Protein 7VTY (pdb70)

Solvent-accessible surface area: 5064 Å² total; per-residue (Å²): 93,96,5,73,44,40,0,86,122,30,63,85,81,0,2,102,130,2,111,2,65,78,0,0,64,32,1,48,151,121,57,46,10,69,133,147,56,41,156,139,0,49,84,60,114,49,69,85,88,59,0,48,41,0,0,64,20,0,35,151,87,83,39,48,0,3,113,3,0,28,34,0,0,110,62,93,65,26,71,102,12,0,60,50,1,57,105,14,105,96

Nearest PDB structures (foldseek):
  7vty-assembly1_A  TM=1.011E+00  e=3.621E-12  synthetic construct
  5wve-assembly1_X  TM=9.734E-01  e=6.674E-06  Homo sapiens
  5wvc-assembly1_C  TM=9.709E-01  e=1.087E-05  Homo sapiens
  5wve-assembly1_W  TM=9.661E-01  e=1.148E-05  Homo sapiens
  5juy-assembly1_G  TM=9.661E-01  e=1.590E-05  Homo sapiens

Secondary structure (DSSP, 8-state):
--HHHHHHHTHHHHHTT--HHHHHHHHHHTTSS-HHHHHHHHTSSSHHHHHHHHHHHHHHS-HHHHHHHHHHHHHTT-HHHHHTT-SS--

Foldseek 3Di:
DQLLVLCVVCVVVQLVDDPPVLLQVQCVVVVQHDPVLVVVLVPDDDSSSSSVSQVVSLSVDDLSNVVSSLVSCVVVPVVVVSVSSPPDRD

Radius of gyration: 11.62 Å; Cα contacts (8 Å, |Δi|>4): 99; chains: 1; bounding box: 31×25×24 Å

B-factor: mean 70.91, std 13.73, range [44.01, 120.75]

Sequence (90 aa):
AKARDKLEENRDLIVERLKVDEIADFMIEKGELTEEEKKKVDAEDSERKRAEKLVEIVMKMDDAAVKAFYDALKAKGYSDLASLLESGLC

Structure (mmCIF, N/CA/C/O backbone):
data_7VTY
#
_entry.id   7VTY
#
_cell.length_a   56.035
_cell.length_b   56.035
_cell.length_c   95.075
_cell.angle_alpha   90.000
_cell.angle_beta   90.000
_cell.angle_gamma   90.000
#
_symmetry.space_group_name_H-M   'I 41'
#
loop_
_atom_site.group_PDB
_atom_site.id
_atom_site.type_symbol
_atom_site.label_atom_id
_atom_site.label_alt_id
_atom_site.label_comp_id
_atom_site.label_asym_id
_atom_site.label_entity_id
_atom_site.label_seq_id
_atom_site.pdbx_PDB_ins_code
_atom_site.Cartn_x
_atom_site.Cartn_y
_atom_site.Cartn_z
_atom_site.occupancy
_atom_site.B_iso_or_equiv
_atom_site.auth_seq_id
_atom_site.auth_comp_id
_atom_site.auth_asym_id
_atom_site.auth_atom_id
_atom_site.pdbx_PDB_model_num
A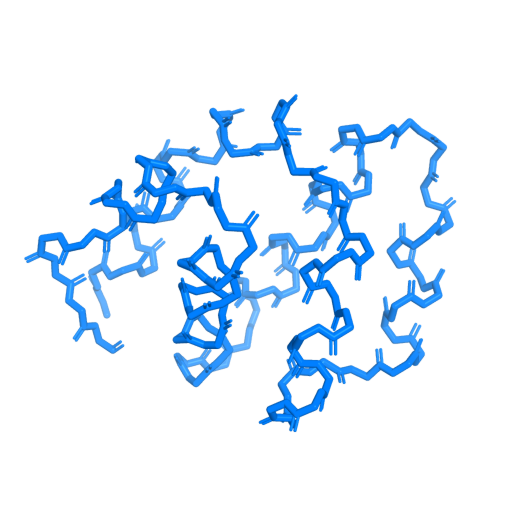TOM 1 N N . ALA A 1 1 ? 6.249 4.394 -11.994 1.00 104.99 3 ALA A N 1
ATOM 2 C CA . ALA A 1 1 ? 5.347 5.486 -12.351 1.00 100.26 3 ALA A CA 1
ATOM 3 C C . ALA A 1 1 ? 4.368 5.807 -11.219 1.00 98.90 3 ALA A C 1
ATOM 4 O O . ALA A 1 1 ? 3.389 6.518 -11.435 1.00 111.98 3 ALA A O 1
ATOM 6 N N . LYS A 1 2 ? 4.616 5.283 -10.015 1.00 85.20 4 LYS A N 1
ATOM 7 C CA . LYS A 1 2 ? 3.745 5.616 -8.892 1.00 80.30 4 LYS A CA 1
ATOM 8 C C . LYS A 1 2 ? 4.516 5.961 -7.624 1.00 73.05 4 LYS A C 1
ATOM 9 O O . LYS A 1 2 ? 4.173 6.935 -6.944 1.00 65.59 4 LYS A O 1
ATOM 15 N N . ALA A 1 3 ? 5.539 5.169 -7.276 1.00 67.19 5 ALA A N 1
ATOM 16 C CA . ALA A 1 3 ? 6.348 5.533 -6.117 1.00 64.63 5 ALA A CA 1
ATOM 17 C C . ALA A 1 3 ? 7.160 6.796 -6.380 1.00 69.90 5 ALA A C 1
ATOM 18 O O . ALA A 1 3 ? 7.383 7.585 -5.454 1.00 75.12 5 ALA A O 1
ATOM 20 N N . ARG A 1 4 ? 7.602 7.010 -7.623 1.00 69.55 6 ARG A N 1
ATOM 21 C CA . ARG A 1 4 ? 8.183 8.294 -8.012 1.00 60.39 6 ARG A CA 1
ATOM 22 C C . ARG A 1 4 ? 7.284 9.450 -7.613 1.00 73.77 6 ARG A C 1
ATOM 23 O O . ARG A 1 4 ? 7.704 10.376 -6.902 1.00 72.26 6 ARG A O 1
ATOM 31 N N . ASP A 1 5 ? 6.035 9.409 -8.084 1.00 70.43 7 ASP A N 1
ATOM 32 C CA . ASP A 1 5 ? 5.096 10.500 -7.846 1.00 74.55 7 ASP A CA 1
ATOM 33 C C . ASP A 1 5 ? 4.692 10.600 -6.385 1.00 75.33 7 ASP A C 1
ATOM 34 O O . ASP A 1 5 ? 4.444 11.708 -5.889 1.00 74.52 7 ASP A O 1
ATOM 39 N N . LYS A 1 6 ? 4.582 9.461 -5.692 1.00 73.59 8 LYS A N 1
ATOM 40 C CA . LYS A 1 6 ? 4.315 9.508 -4.259 1.00 73.00 8 LYS A CA 1
ATOM 41 C C . LYS A 1 6 ? 5.433 10.241 -3.541 1.00 72.57 8 LYS A C 1
ATOM 42 O O . LYS A 1 6 ? 5.176 11.035 -2.623 1.00 70.00 8 LYS A O 1
ATOM 48 N N . LEU A 1 7 ? 6.682 10.035 -3.998 1.00 68.48 9 LEU A N 1
ATOM 49 C CA . LEU A 1 7 ? 7.844 10.637 -3.351 1.00 63.87 9 LEU A CA 1
ATOM 50 C C . LEU A 1 7 ? 7.926 12.141 -3.606 1.00 72.43 9 LEU A C 1
ATOM 51 O O . LEU A 1 7 ? 8.272 12.901 -2.694 1.00 68.97 9 LEU A O 1
ATOM 56 N N . GLU A 1 8 ? 7.623 12.603 -4.829 1.00 62.52 10 GLU A N 1
ATOM 57 C CA . GLU A 1 8 ? 7.654 14.048 -5.054 1.00 69.09 10 GLU A CA 1
ATOM 58 C C . GLU A 1 8 ? 6.509 14.731 -4.319 1.00 76.77 10 GLU A C 1
ATOM 59 O O . GLU A 1 8 ? 6.691 15.825 -3.772 1.00 63.51 10 GLU A O 1
ATOM 65 N N . GLU A 1 9 ? 5.336 14.086 -4.265 1.00 69.32 11 GLU A N 1
ATOM 66 C CA . GLU A 1 9 ? 4.216 14.642 -3.510 1.00 65.61 11 GLU A CA 1
ATOM 67 C C . GLU A 1 9 ? 4.604 14.882 -2.064 1.00 65.53 11 GLU A C 1
ATOM 68 O O . GLU A 1 9 ? 4.452 15.991 -1.546 1.00 83.50 11 GLU A O 1
ATOM 74 N N . ASN A 1 10 ? 5.139 13.869 -1.397 1.00 68.56 12 ASN A N 1
ATOM 75 C CA . ASN A 1 10 ? 5.424 14.004 0.023 1.00 65.96 12 ASN A CA 1
ATOM 76 C C . ASN A 1 10 ? 6.832 14.532 0.296 1.00 69.84 12 ASN A C 1
ATOM 77 O O . ASN A 1 10 ? 7.314 14.445 1.437 1.00 66.13 12 ASN A O 1
ATOM 82 N N . ARG A 1 11 ? 7.468 15.126 -0.716 1.00 63.45 13 ARG A N 1
ATOM 83 C CA . ARG A 1 11 ? 8.847 15.584 -0.593 1.00 54.79 13 ARG A CA 1
ATOM 84 C C . ARG A 1 11 ? 9.066 16.450 0.647 1.00 62.72 13 ARG A C 1
ATOM 85 O O . ARG A 1 11 ? 10.059 16.279 1.366 1.00 77.69 13 ARG A O 1
ATOM 93 N N . ASP A 1 12 ? 8.147 17.375 0.928 1.00 71.57 14 ASP A N 1
ATOM 94 C CA . ASP A 1 12 ? 8.361 18.291 2.047 1.00 67.52 14 ASP A CA 1
ATOM 95 C C . ASP A 1 12 ? 8.390 17.568 3.390 1.00 77.45 14 ASP A C 1
ATOM 96 O O . ASP A 1 12 ? 9.239 17.875 4.238 1.00 72.83 14 ASP A O 1
ATOM 101 N N . LEU A 1 13 ? 7.471 16.611 3.609 1.00 69.22 15 LEU A N 1
ATOM 102 C CA . LEU A 1 13 ? 7.450 15.893 4.881 1.00 75.91 15 LEU A CA 1
ATOM 103 C C . LEU A 1 13 ? 8.710 15.075 5.069 1.00 77.33 15 LEU A C 1
ATOM 104 O O . LEU A 1 13 ? 9.155 14.869 6.208 1.00 69.81 15 LEU A O 1
ATOM 109 N N . ILE A 1 14 ? 9.289 14.602 3.960 1.00 68.35 16 ILE A N 1
ATOM 110 C CA . ILE A 1 14 ? 10.435 13.703 4.019 1.00 60.84 16 ILE A CA 1
ATOM 111 C C . ILE A 1 14 ? 11.698 14.474 4.362 1.00 58.16 16 ILE A C 1
ATOM 112 O O . ILE A 1 14 ? 12.502 14.030 5.191 1.00 69.67 16 ILE A O 1
ATOM 117 N N . VAL A 1 15 ? 11.884 15.650 3.759 1.00 66.78 17 VAL A N 1
ATOM 118 C CA . VAL A 1 15 ? 13.134 16.381 3.947 1.00 66.32 17 VAL A CA 1
ATOM 119 C C . VAL A 1 15 ? 13.225 17.068 5.309 1.00 73.01 17 VAL A C 1
ATOM 120 O O . VAL A 1 15 ? 14.336 17.371 5.759 1.00 66.93 17 VAL A O 1
ATOM 124 N N . GLU A 1 16 ? 12.096 17.327 5.984 1.00 80.63 18 GLU A N 1
ATOM 125 C CA . GLU A 1 16 ? 12.134 17.855 7.351 1.00 79.43 18 GLU A CA 1
ATOM 126 C C . GLU A 1 16 ? 12.706 16.861 8.353 1.00 72.63 18 GLU A C 1
ATOM 127 O O . GLU A 1 16 ? 13.078 17.276 9.452 1.00 60.95 18 GLU A O 1
ATOM 133 N N . ARG A 1 17 ? 12.755 15.567 8.005 1.00 69.75 19 ARG A N 1
ATOM 134 C CA . ARG A 1 17 ? 12.908 14.479 8.969 1.00 69.42 19 ARG A CA 1
ATOM 135 C C . ARG A 1 17 ? 14.065 13.541 8.691 1.00 72.65 19 ARG A C 1
ATOM 136 O O . ARG A 1 17 ? 14.468 12.802 9.602 1.00 68.83 19 ARG A O 1
ATOM 144 N N . LEU A 1 18 ? 14.601 13.540 7.478 1.00 71.45 20 LEU A N 1
ATOM 145 C CA . LEU A 1 18 ? 15.627 12.595 7.060 1.00 62.30 20 LEU A CA 1
ATOM 146 C C . LEU A 1 18 ? 16.961 12.924 7.711 1.00 61.50 20 LEU A C 1
ATOM 147 O O . LEU A 1 18 ? 17.524 14.000 7.484 1.00 77.17 20 LEU A O 1
ATOM 152 N N . LYS A 1 19 ? 17.459 12.007 8.532 1.00 75.41 21 LYS A N 1
ATOM 153 C CA . LYS A 1 19 ? 18.871 11.997 8.905 1.00 67.35 21 LYS A CA 1
ATOM 154 C C . LYS A 1 19 ? 19.614 11.302 7.770 1.00 65.87 21 LYS A C 1
ATOM 155 O O . LYS A 1 19 ? 19.639 10.070 7.678 1.00 73.36 21 LYS A O 1
ATOM 161 N N . VAL A 1 20 ? 20.252 1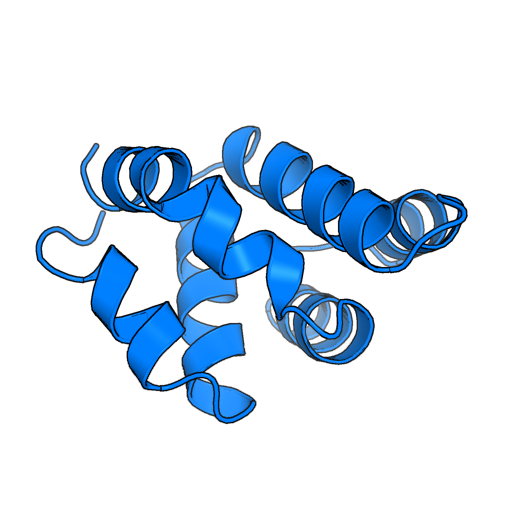2.108 6.921 1.00 68.57 22 VAL A N 1
ATOM 162 C CA . VAL A 1 20 ? 20.589 11.703 5.557 1.00 62.33 22 VAL A CA 1
ATOM 163 C C . VAL A 1 20 ? 21.589 10.560 5.522 1.00 65.84 22 VAL A C 1
ATOM 164 O O . VAL A 1 20 ? 21.503 9.687 4.643 1.00 69.08 22 VAL A O 1
ATOM 168 N N . ASP A 1 21 ? 22.541 10.523 6.468 1.00 70.37 23 ASP A N 1
ATOM 169 C CA . ASP A 1 21 ? 23.668 9.593 6.353 1.00 65.02 23 ASP A CA 1
ATOM 170 C C . ASP A 1 21 ? 23.237 8.155 6.621 1.00 66.80 23 ASP A C 1
ATOM 171 O O . ASP A 1 21 ? 23.724 7.224 5.967 1.00 74.10 23 ASP A O 1
ATOM 176 N N . GLU A 1 22 ? 22.373 7.959 7.620 1.00 63.23 24 GLU A N 1
ATOM 177 C CA . GLU A 1 22 ? 21.650 6.706 7.830 1.00 65.66 24 GLU A CA 1
ATOM 178 C C . GLU A 1 22 ? 21.125 6.139 6.520 1.00 68.73 24 GLU A C 1
ATOM 179 O O . GLU A 1 22 ? 21.345 4.967 6.190 1.00 74.53 24 GLU A O 1
ATOM 185 N N . ILE A 1 23 ? 20.396 6.969 5.774 1.00 64.98 25 ILE A N 1
ATOM 186 C CA . ILE A 1 23 ? 19.812 6.528 4.517 1.00 54.01 25 ILE A CA 1
ATOM 187 C C . ILE A 1 23 ? 20.909 6.330 3.478 1.00 59.67 25 ILE A C 1
ATOM 188 O O . ILE A 1 23 ? 20.988 5.288 2.821 1.00 60.46 25 ILE A O 1
ATOM 193 N N . ALA A 1 24 ? 21.802 7.311 3.347 1.00 50.12 26 ALA A N 1
ATOM 194 C CA . ALA A 1 24 ? 22.827 7.214 2.321 1.00 55.50 26 ALA A CA 1
ATOM 195 C C . ALA A 1 24 ? 23.621 5.920 2.465 1.00 68.62 26 ALA A C 1
ATOM 196 O O . ALA A 1 24 ? 23.794 5.177 1.484 1.00 61.04 26 ALA A O 1
ATOM 198 N N . ASP A 1 25 ? 24.059 5.612 3.693 1.00 62.46 27 ASP A N 1
ATOM 199 C CA . ASP A 1 25 ? 24.855 4.413 3.944 1.00 64.43 27 ASP A CA 1
ATOM 200 C C . ASP A 1 25 ? 24.091 3.155 3.579 1.00 62.76 27 ASP A C 1
ATOM 201 O O . ASP A 1 25 ? 24.662 2.222 3.011 1.00 71.51 27 ASP A O 1
ATOM 206 N N . PHE A 1 26 ? 22.790 3.123 3.875 1.00 62.32 28 PHE A N 1
ATOM 207 C CA . PHE A 1 26 ? 21.975 1.995 3.449 1.00 56.46 28 PHE A CA 1
ATOM 208 C C . PHE A 1 26 ? 21.922 1.898 1.923 1.00 67.35 28 PHE A C 1
ATOM 209 O O . PHE A 1 2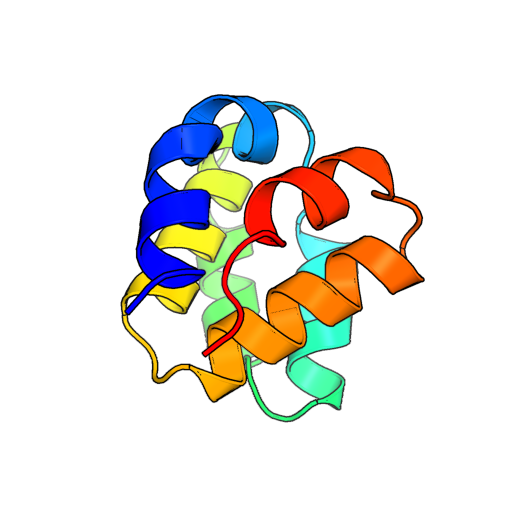6 ? 22.030 0.799 1.361 1.00 70.62 28 PHE A O 1
ATOM 217 N N . MET A 1 27 ? 21.740 3.029 1.231 1.00 61.73 29 MET A N 1
ATOM 218 C CA . MET A 1 27 ? 21.580 2.950 -0.217 1.00 63.09 29 MET A CA 1
ATOM 219 C C . MET A 1 27 ? 22.874 2.505 -0.886 1.00 58.27 29 MET A C 1
ATOM 220 O O . MET A 1 27 ? 22.841 1.907 -1.967 1.00 70.42 29 MET A O 1
ATOM 225 N N . ILE A 1 28 ? 24.014 2.774 -0.252 1.00 59.95 30 ILE A N 1
ATOM 226 C CA . ILE A 1 28 ? 25.299 2.387 -0.818 1.00 56.08 30 ILE A CA 1
ATOM 227 C C . ILE A 1 28 ? 25.469 0.879 -0.739 1.00 55.55 30 ILE A C 1
ATOM 228 O O . ILE A 1 28 ? 25.804 0.224 -1.734 1.00 59.39 30 ILE A O 1
ATOM 233 N N . GLU A 1 29 ? 25.186 0.301 0.435 1.00 51.35 31 GLU A N 1
ATOM 234 C CA . GLU A 1 29 ? 25.211 -1.153 0.586 1.00 60.64 31 GLU A CA 1
ATOM 235 C C . GLU A 1 29 ? 24.312 -1.836 -0.437 1.00 60.85 31 GLU A C 1
ATOM 236 O O . GLU A 1 29 ? 24.599 -2.962 -0.863 1.00 58.58 31 GLU A O 1
ATOM 242 N N . LYS A 1 30 ? 23.225 -1.183 -0.852 1.00 59.75 32 LYS A N 1
ATOM 243 C CA . LYS A 1 30 ? 22.381 -1.781 -1.875 1.00 62.37 32 LYS A CA 1
ATOM 244 C C . LYS A 1 30 ? 22.889 -1.481 -3.275 1.00 59.87 32 LYS A C 1
ATOM 245 O O . LYS A 1 30 ? 22.247 -1.880 -4.245 1.00 66.11 32 LYS A O 1
ATOM 251 N N . GLY A 1 31 ? 24.019 -0.793 -3.408 1.00 54.79 33 GLY A N 1
ATOM 252 C CA . GLY A 1 31 ? 24.499 -0.454 -4.732 1.00 55.65 33 GLY A CA 1
ATOM 253 C C . GLY A 1 31 ? 23.651 0.576 -5.441 1.00 69.23 33 GLY A C 1
ATOM 254 O O . GLY A 1 31 ? 23.523 0.531 -6.668 1.00 61.84 33 GLY A O 1
ATOM 255 N N . GLU A 1 32 ? 23.051 1.504 -4.697 1.00 67.81 34 GLU A N 1
ATO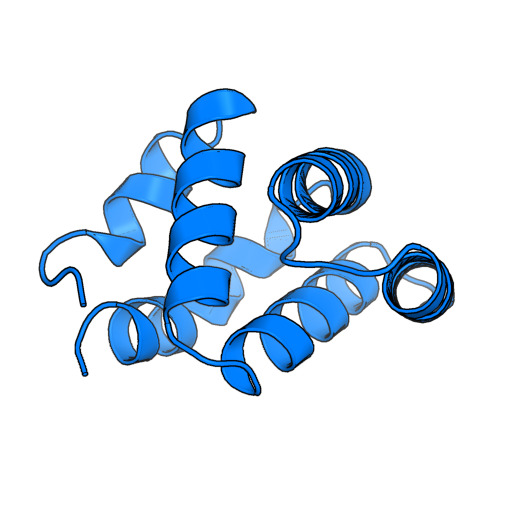M 256 C CA . GLU A 1 32 ? 22.189 2.511 -5.291 1.00 61.23 34 GLU A CA 1
ATOM 257 C C . GLU A 1 32 ? 22.590 3.920 -4.890 1.00 60.44 34 GLU A C 1
ATOM 258 O O . GLU A 1 32 ? 21.861 4.865 -5.198 1.00 65.64 34 GLU A O 1
ATOM 264 N N . LEU A 1 33 ? 23.730 4.084 -4.222 1.00 49.56 35 LEU A N 1
ATOM 265 C CA . LEU A 1 33 ? 24.322 5.391 -3.977 1.00 61.24 35 LEU A CA 1
ATOM 266 C C . LEU A 1 33 ? 25.836 5.234 -3.932 1.00 59.32 35 LEU A C 1
ATOM 267 O O . LEU A 1 33 ? 26.343 4.217 -3.456 1.00 68.43 35 LEU A O 1
ATOM 272 N N . THR A 1 34 ? 26.551 6.235 -4.432 1.00 53.92 36 THR A N 1
ATOM 273 C CA . THR A 1 34 ? 28.001 6.244 -4.350 1.00 53.90 36 THR A CA 1
ATOM 274 C C . THR A 1 34 ? 28.452 7.020 -3.128 1.00 67.07 36 THR A C 1
ATOM 275 O O . THR A 1 34 ? 27.795 7.967 -2.681 1.00 67.23 36 THR A O 1
ATOM 279 N N . GLU A 1 35 ? 29.593 6.594 -2.589 1.00 81.69 37 GLU A N 1
ATOM 280 C CA . GLU A 1 35 ? 30.305 7.392 -1.604 1.00 67.79 37 GLU A CA 1
ATOM 281 C C . GLU A 1 35 ? 30.526 8.814 -2.105 1.00 64.93 37 GLU A C 1
ATOM 282 O O . GLU A 1 35 ? 30.403 9.780 -1.338 1.00 75.98 37 GLU A O 1
ATOM 288 N N . GLU A 1 36 ? 30.874 8.960 -3.387 1.00 69.61 38 GLU A N 1
ATOM 289 C CA . GLU A 1 36 ? 31.078 10.290 -3.962 1.00 75.04 38 GLU A CA 1
ATOM 290 C C . GLU A 1 36 ? 29.796 11.120 -3.890 1.00 74.71 38 GLU A C 1
ATOM 291 O O . GLU A 1 36 ? 29.795 12.240 -3.362 1.00 70.51 38 GLU A O 1
ATOM 297 N N . GLU A 1 37 ? 28.680 10.571 -4.386 1.00 55.01 39 GLU A N 1
ATOM 298 C CA . GLU A 1 37 ? 27.402 11.255 -4.220 1.00 60.33 39 GLU A CA 1
ATOM 299 C C . GLU A 1 37 ? 27.083 11.510 -2.752 1.00 63.07 39 GLU A C 1
ATOM 300 O O . GLU A 1 37 ? 26.393 12.485 -2.426 1.00 64.06 39 GLU A O 1
ATOM 306 N N . LYS A 1 38 ? 27.560 10.644 -1.853 1.00 63.00 40 LYS A N 1
ATOM 307 C CA . LYS A 1 38 ? 27.320 10.875 -0.432 1.00 68.75 40 LYS A CA 1
ATOM 308 C C . LYS A 1 38 ? 28.108 12.080 0.083 1.00 72.19 40 LYS A C 1
ATOM 309 O O . LYS A 1 38 ? 27.620 12.815 0.954 1.00 71.68 40 LYS A O 1
ATOM 315 N N . LYS A 1 39 ? 29.326 12.305 -0.433 1.00 72.36 41 LYS A N 1
ATOM 316 C CA . LYS A 1 39 ? 30.075 13.487 -0.009 1.00 77.98 41 LYS A CA 1
ATOM 317 C C . LYS A 1 39 ? 29.465 14.756 -0.579 1.00 82.66 41 LYS A C 1
ATOM 318 O O . LYS A 1 39 ? 29.491 15.805 0.081 1.00 82.87 41 LYS A O 1
ATOM 324 N N . LYS A 1 40 ? 28.886 14.681 -1.782 1.00 72.64 42 LYS A N 1
ATOM 325 C CA . LYS A 1 40 ? 28.236 15.869 -2.327 1.00 76.22 42 LYS A CA 1
ATOM 326 C C . LYS A 1 40 ? 26.950 16.195 -1.563 1.00 71.13 42 LYS A C 1
ATOM 327 O O . LYS A 1 40 ? 26.649 17.368 -1.319 1.00 76.10 42 LYS A O 1
ATOM 333 N N . VAL A 1 41 ? 26.189 15.175 -1.158 1.00 75.88 43 VAL A N 1
ATOM 334 C CA . VAL A 1 41 ? 25.025 15.408 -0.302 1.00 63.50 43 VAL A CA 1
ATOM 335 C C . VAL A 1 41 ? 25.455 16.067 1.003 1.00 79.15 43 VAL A C 1
ATOM 336 O O . VAL A 1 41 ? 24.886 17.082 1.427 1.00 74.63 43 VAL A O 1
ATOM 340 N N . ASP A 1 42 ? 26.474 15.488 1.654 1.00 72.91 44 ASP A N 1
ATOM 341 C CA . ASP A 1 42 ? 27.045 16.050 2.878 1.00 78.31 44 ASP A CA 1
ATOM 342 C C . ASP A 1 42 ? 27.407 17.527 2.749 1.00 78.32 44 ASP A C 1
ATOM 343 O O . ASP A 1 42 ? 27.344 18.261 3.740 1.00 77.83 44 ASP A O 1
ATOM 348 N N . ALA A 1 43 ? 27.790 17.984 1.549 1.00 78.35 45 ALA A N 1
ATOM 349 C CA . ALA A 1 43 ? 28.352 19.323 1.389 1.00 67.33 45 ALA A CA 1
ATOM 350 C C . ALA A 1 43 ? 27.317 20.442 1.482 1.00 79.18 45 ALA A C 1
ATOM 351 O O . ALA A 1 43 ? 27.704 21.614 1.551 1.00 81.63 45 ALA A O 1
ATOM 353 N N . GLU A 1 44 ? 26.025 20.137 1.482 1.00 72.88 46 GLU A N 1
ATOM 354 C CA . GLU A 1 44 ? 25.072 21.190 1.788 1.00 83.48 46 GLU A CA 1
ATOM 355 C C . GLU A 1 44 ? 25.186 21.556 3.265 1.00 81.19 46 GLU A C 1
ATOM 356 O O . GLU A 1 44 ? 25.664 20.770 4.087 1.00 88.96 46 GLU A O 1
ATOM 362 N N . ASP A 1 45 ? 24.757 22.773 3.604 1.00 92.21 47 ASP A N 1
ATOM 363 C CA . ASP A 1 45 ? 24.981 23.260 4.965 1.00 92.25 47 ASP A CA 1
ATOM 364 C C . ASP A 1 45 ? 23.936 22.719 5.940 1.00 95.49 47 ASP A C 1
ATOM 365 O O . ASP A 1 45 ? 24.271 22.001 6.888 1.00 106.80 47 ASP A O 1
ATOM 370 N N . SER A 1 46 ? 22.664 23.038 5.722 1.00 91.79 48 SER A N 1
ATOM 371 C CA . SER A 1 46 ? 21.641 22.610 6.664 1.00 86.47 48 SER A CA 1
ATOM 372 C C . SER A 1 46 ? 21.239 21.152 6.433 1.00 88.15 48 SER A C 1
ATOM 373 O O . SER A 1 46 ? 21.401 20.593 5.345 1.00 87.42 48 SER A O 1
ATOM 376 N N . GLU A 1 47 ? 20.681 20.551 7.487 1.00 83.07 49 GLU A N 1
ATOM 377 C CA . GLU A 1 47 ? 20.213 19.169 7.429 1.00 83.13 49 GLU A CA 1
ATOM 378 C C . GLU A 1 47 ? 19.125 18.987 6.373 1.00 77.85 49 GLU A C 1
ATOM 379 O O . GLU A 1 47 ? 19.145 18.010 5.608 1.00 78.62 49 GLU A O 1
ATOM 385 N N . ARG A 1 48 ? 18.166 19.917 6.319 1.00 74.16 50 ARG A N 1
ATOM 386 C CA . ARG A 1 48 ? 17.106 19.842 5.317 1.00 77.14 50 ARG A CA 1
ATOM 387 C C . ARG A 1 48 ? 17.649 19.987 3.894 1.00 75.64 50 ARG A C 1
ATOM 388 O O . ARG A 1 48 ? 17.118 19.364 2.970 1.00 74.55 50 ARG A O 1
ATOM 396 N N . LYS A 1 49 ? 18.705 20.782 3.684 1.00 83.80 51 LYS A N 1
ATOM 397 C CA . LYS A 1 49 ? 19.237 20.893 2.327 1.00 77.79 51 LYS A CA 1
ATOM 398 C C . LYS A 1 49 ? 19.931 19.611 1.898 1.00 69.11 51 LYS A C 1
ATOM 399 O O . LYS A 1 49 ? 19.841 19.232 0.727 1.00 66.62 51 LYS A O 1
ATOM 405 N N . ARG A 1 50 ? 20.621 18.935 2.824 1.00 67.86 52 ARG A N 1
ATOM 406 C CA . ARG A 1 50 ? 21.213 17.639 2.507 1.00 74.89 52 ARG A CA 1
ATOM 407 C C . ARG A 1 50 ? 20.132 16.620 2.186 1.00 73.61 52 ARG A C 1
ATOM 408 O O . ARG A 1 50 ? 20.292 15.803 1.271 1.00 67.29 52 ARG A O 1
ATOM 416 N N . ALA A 1 51 ? 19.024 16.647 2.930 1.00 72.77 53 ALA A N 1
ATOM 417 C CA . ALA A 1 51 ? 17.922 15.759 2.589 1.00 67.11 53 ALA A CA 1
ATOM 418 C C . ALA A 1 51 ? 17.411 16.080 1.193 1.00 69.15 53 ALA A C 1
ATOM 419 O O . ALA A 1 51 ? 17.192 15.171 0.379 1.00 56.98 53 ALA A O 1
ATOM 421 N N . GLU A 1 52 ? 17.286 17.380 0.881 1.00 69.69 54 GLU A N 1
ATOM 422 C CA . GLU A 1 52 ? 16.819 17.813 -0.438 1.00 65.77 54 GLU A CA 1
ATOM 423 C C . GLU A 1 52 ? 17.701 17.258 -1.540 1.00 65.27 54 GLU A C 1
ATOM 424 O O . GLU A 1 52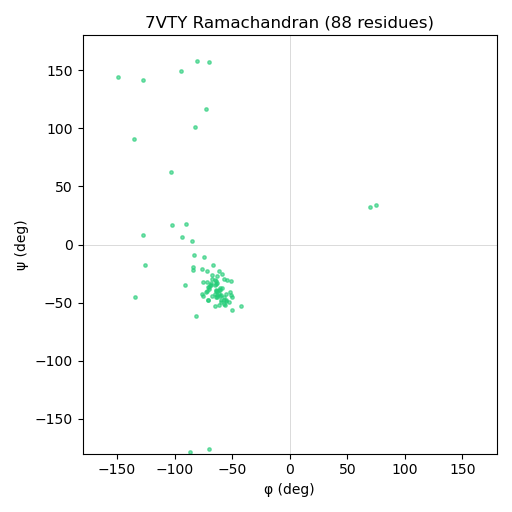 ? 17.209 16.694 -2.526 1.00 57.65 54 GLU A O 1
ATOM 430 N N . LYS A 1 53 ? 19.015 17.392 -1.379 1.00 58.91 55 LYS A N 1
ATOM 431 C CA . LYS A 1 53 ? 19.931 16.924 -2.401 1.00 53.39 55 LYS A CA 1
ATOM 432 C C . LYS A 1 53 ? 19.849 15.408 -2.588 1.00 65.69 55 LYS A C 1
ATOM 433 O O . LYS A 1 53 ? 20.007 14.923 -3.717 1.00 56.75 55 LYS A O 1
ATOM 439 N N . LEU A 1 54 ? 19.583 14.650 -1.507 1.00 58.72 56 LEU A N 1
ATOM 440 C CA . LEU A 1 54 ? 19.474 13.193 -1.612 1.00 53.22 56 LEU A CA 1
ATOM 441 C C . LEU A 1 54 ? 18.245 12.770 -2.429 1.00 55.68 56 LEU A C 1
ATOM 442 O O . LEU A 1 54 ? 18.325 11.876 -3.287 1.00 60.12 56 LEU A O 1
ATOM 447 N N . VAL A 1 55 ? 17.098 13.397 -2.178 1.00 48.33 57 VAL A N 1
ATOM 448 C CA . VAL A 1 55 ? 15.898 13.066 -2.943 1.00 54.58 57 VAL A CA 1
ATOM 449 C C . VAL A 1 55 ? 16.105 13.396 -4.414 1.00 61.69 57 VAL A C 1
ATOM 450 O O . VAL A 1 55 ? 15.688 12.639 -5.300 1.00 56.12 57 VAL A O 1
ATOM 454 N N . GLU A 1 56 ? 16.755 14.530 -4.700 1.00 53.94 58 GLU A N 1
ATOM 455 C CA . GLU A 1 56 ? 17.000 14.915 -6.086 1.00 59.06 58 GLU A CA 1
ATOM 456 C C . GLU A 1 56 ? 17.729 13.805 -6.817 1.00 56.77 58 GLU A C 1
ATOM 457 O O . GLU A 1 56 ? 17.303 13.365 -7.891 1.00 71.66 58 GLU A O 1
ATOM 463 N N . ILE A 1 57 ? 18.796 13.293 -6.215 1.00 52.36 59 ILE A N 1
ATOM 464 C CA . ILE A 1 57 ? 19.527 12.177 -6.804 1.00 63.26 59 ILE A CA 1
ATOM 465 C C . ILE A 1 57 ? 18.608 10.978 -7.031 1.00 64.41 59 ILE A C 1
ATOM 466 O O . ILE A 1 57 ? 18.531 10.438 -8.138 1.00 59.55 59 ILE A O 1
ATOM 471 N N . VAL A 1 58 ? 17.871 10.566 -5.998 1.00 64.32 60 VAL A N 1
ATOM 472 C CA . VAL A 1 58 ? 16.953 9.436 -6.155 1.00 57.02 60 VAL A CA 1
ATOM 473 C C . VAL A 1 58 ? 15.979 9.680 -7.305 1.00 62.12 60 VAL A C 1
ATOM 474 O O . VAL A 1 58 ? 15.719 8.775 -8.104 1.00 62.12 60 VAL A O 1
ATOM 478 N N . MET A 1 59 ? 15.437 10.910 -7.419 1.00 68.92 61 MET A N 1
ATOM 479 C CA . MET A 1 59 ? 14.499 11.236 -8.500 1.00 48.18 61 MET A CA 1
ATOM 480 C C . MET A 1 59 ? 15.151 11.124 -9.878 1.00 60.78 61 MET A C 1
ATOM 481 O O . MET A 1 59 ? 14.462 10.872 -10.873 1.00 58.85 61 MET A O 1
ATOM 486 N N . LYS A 1 60 ? 16.471 11.307 -9.957 1.00 51.28 62 LYS A N 1
ATOM 487 C CA . LYS A 1 60 ? 17.205 11.218 -11.217 1.00 58.80 62 LYS A CA 1
ATOM 488 C C . LYS A 1 60 ? 17.398 9.782 -11.695 1.00 55.85 62 LYS A C 1
ATOM 489 O O . LYS A 1 60 ? 17.473 9.533 -12.908 1.00 55.01 62 LYS A O 1
ATOM 495 N N . MET A 1 61 ? 17.522 8.842 -10.764 1.00 61.38 63 MET A N 1
ATOM 496 C CA . MET A 1 61 ? 17.987 7.496 -11.052 1.00 71.25 63 MET A CA 1
ATOM 497 C C . MET A 1 61 ? 16.830 6.600 -11.488 1.00 69.20 63 MET A C 1
ATOM 498 O O . MET A 1 61 ? 15.684 7.028 -11.591 1.00 62.39 63 MET A O 1
ATOM 503 N N . ASP A 1 62 ? 17.129 5.331 -11.745 1.00 74.25 64 ASP A N 1
ATOM 504 C CA . ASP A 1 62 ? 16.076 4.379 -12.073 1.00 78.92 64 ASP A CA 1
ATOM 505 C C . ASP A 1 62 ? 15.220 4.095 -10.832 1.00 77.48 64 ASP A C 1
ATOM 506 O O . ASP A 1 62 ? 15.405 4.678 -9.759 1.00 83.75 64 ASP A O 1
ATOM 511 N N . ASP A 1 63 ? 14.277 3.173 -10.969 1.00 61.19 65 ASP A N 1
ATOM 512 C CA . ASP A 1 63 ? 13.428 2.865 -9.832 1.00 71.14 65 ASP A CA 1
ATOM 513 C C . ASP A 1 63 ? 14.081 1.874 -8.875 1.00 69.34 65 ASP A C 1
ATOM 514 O O . ASP A 1 63 ? 13.551 1.661 -7.784 1.00 71.07 65 ASP A O 1
ATOM 519 N N . ALA A 1 64 ? 15.215 1.269 -9.238 1.00 59.27 66 ALA A N 1
ATOM 520 C CA . ALA A 1 64 ? 16.006 0.587 -8.217 1.00 61.06 66 ALA A CA 1
ATOM 521 C C . ALA A 1 64 ? 16.423 1.553 -7.112 1.00 59.18 66 ALA A C 1
ATOM 522 O O . ALA A 1 64 ? 16.455 1.175 -5.934 1.00 63.67 66 ALA A O 1
ATOM 524 N N . ALA A 1 65 ? 16.750 2.802 -7.468 1.00 54.89 67 ALA A N 1
ATOM 525 C CA . ALA A 1 65 ? 17.152 3.782 -6.461 1.00 58.81 67 ALA A CA 1
ATOM 526 C C . ALA A 1 65 ? 16.006 4.096 -5.504 1.00 55.20 67 ALA A C 1
ATOM 527 O O . ALA A 1 65 ? 16.171 4.007 -4.281 1.00 56.34 67 ALA A O 1
ATOM 529 N N . VAL A 1 66 ? 14.837 4.463 -6.045 1.00 51.46 68 VAL A N 1
ATOM 530 C CA . VAL A 1 66 ? 13.638 4.647 -5.232 1.00 56.21 68 VAL A CA 1
ATOM 531 C C . VAL A 1 66 ? 13.388 3.444 -4.327 1.00 64.25 68 VAL A C 1
ATOM 532 O O . VAL A 1 66 ? 13.069 3.599 -3.140 1.00 61.20 68 VAL A O 1
ATOM 536 N N . LYS A 1 67 ? 13.505 2.230 -4.874 1.00 62.26 69 LYS A N 1
ATOM 537 C CA . LYS A 1 67 ? 13.272 1.027 -4.082 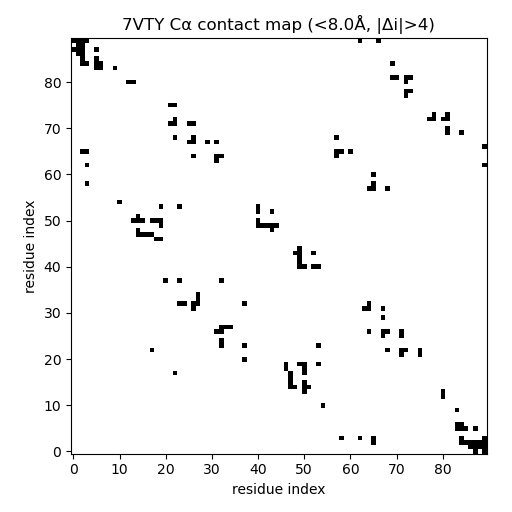1.00 63.15 69 LYS A CA 1
ATOM 538 C C . LYS A 1 67 ? 14.222 0.949 -2.898 1.00 64.90 69 LYS A C 1
ATOM 539 O O . LYS A 1 67 ? 13.810 0.638 -1.770 1.00 58.84 69 LYS A O 1
ATOM 545 N N . ALA A 1 68 ? 15.493 1.248 -3.127 1.00 51.55 70 ALA A N 1
ATOM 546 C CA . ALA A 1 68 ? 16.455 1.172 -2.038 1.00 52.36 70 ALA A CA 1
ATOM 547 C C . ALA A 1 68 ? 16.240 2.307 -1.043 1.00 67.56 70 ALA A C 1
ATOM 548 O O . ALA A 1 68 ? 16.636 2.192 0.125 1.00 66.27 70 ALA A O 1
ATOM 550 N N . PHE A 1 69 ? 15.617 3.407 -1.485 1.00 55.97 71 PHE A N 1
ATOM 551 C CA . PHE A 1 69 ? 15.294 4.511 -0.578 1.00 54.69 71 PHE A CA 1
ATOM 552 C C . PHE A 1 69 ? 14.109 4.136 0.301 1.00 47.97 71 PHE A C 1
ATOM 553 O O . PHE A 1 69 ? 14.139 4.343 1.521 1.00 55.46 71 PHE A O 1
ATOM 561 N N . TYR A 1 70 ? 13.080 3.540 -0.304 1.00 60.22 72 TYR A N 1
ATOM 562 C CA . TYR A 1 70 ? 11.985 2.936 0.456 1.00 63.90 72 TYR A CA 1
ATOM 563 C C . TYR A 1 70 ? 12.508 1.959 1.506 1.00 52.47 72 TYR A C 1
ATOM 564 O O . TYR A 1 70 ? 12.116 2.029 2.678 1.00 54.05 72 TYR A O 1
ATOM 573 N N . ASP A 1 71 ? 13.399 1.037 1.098 1.00 67.00 73 ASP A N 1
ATOM 574 C CA . ASP A 1 71 ? 13.956 0.050 2.025 1.00 52.33 73 ASP A CA 1
ATOM 575 C C . ASP A 1 71 ? 14.776 0.717 3.117 1.00 53.05 73 ASP A C 1
ATOM 576 O O . ASP A 1 71 ? 14.725 0.299 4.281 1.00 63.90 73 ASP A O 1
ATOM 581 N N . ALA A 1 72 ? 15.539 1.760 2.767 1.00 53.90 74 ALA A N 1
ATOM 582 C CA . ALA A 1 72 ? 16.289 2.509 3.777 1.00 50.24 74 ALA A CA 1
ATOM 583 C C . ALA A 1 72 ? 15.362 3.045 4.850 1.00 57.84 74 ALA A C 1
ATOM 584 O O . ALA A 1 72 ? 15.670 2.958 6.043 1.00 66.77 74 ALA A O 1
ATOM 586 N N . LEU A 1 73 ? 14.224 3.627 4.433 1.00 51.50 75 LEU A N 1
ATOM 587 C CA . LEU A 1 73 ? 13.301 4.220 5.398 1.00 57.07 75 LEU A CA 1
ATOM 588 C C . LEU A 1 73 ? 12.745 3.166 6.343 1.00 50.91 75 LEU A C 1
ATOM 589 O O . LEU A 1 73 ? 12.690 3.389 7.555 1.00 61.54 75 LEU A O 1
ATOM 594 N N . LYS A 1 74 ? 12.333 2.012 5.803 1.00 56.75 76 LYS A N 1
ATOM 595 C CA . LYS A 1 74 ? 11.834 0.919 6.633 1.00 51.18 76 LYS A CA 1
ATOM 596 C C . LYS A 1 74 ? 12.896 0.426 7.592 1.00 64.60 76 LYS A C 1
ATOM 597 O O . LYS A 1 74 ? 12.595 0.092 8.745 1.00 67.10 76 LYS A O 1
ATOM 603 N N . ALA A 1 75 ? 14.148 0.350 7.141 1.00 65.98 77 ALA A N 1
ATOM 604 C CA . ALA A 1 75 ? 15.145 -0.288 7.991 1.00 68.44 77 ALA A CA 1
ATOM 605 C C . ALA A 1 75 ? 15.724 0.668 9.019 1.00 74.43 77 ALA A C 1
ATOM 606 O O . ALA A 1 75 ? 16.259 0.213 10.034 1.00 72.92 77 ALA A O 1
ATOM 608 N N . LYS A 1 76 ? 15.599 1.975 8.813 1.00 50.28 78 LYS A N 1
ATOM 609 C CA . LYS A 1 76 ? 16.088 2.927 9.797 1.00 47.96 78 LYS A CA 1
ATOM 610 C C . LYS A 1 76 ? 14.966 3.509 10.652 1.00 67.61 78 LYS A C 1
ATOM 611 O O . LYS A 1 76 ? 15.169 4.529 11.330 1.00 60.48 78 LYS A O 1
ATOM 617 N N . GLY A 1 77 ? 13.793 2.869 10.651 1.00 61.32 79 GLY A N 1
ATOM 618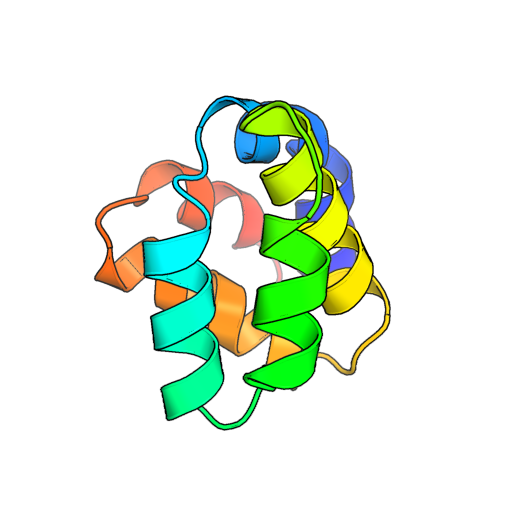 C CA . GLY A 1 77 ? 12.703 3.335 11.484 1.00 54.60 79 GLY A CA 1
ATOM 619 C C . GLY A 1 77 ? 11.988 4.585 11.012 1.00 66.73 79 GLY A C 1
ATOM 620 O O . GLY A 1 77 ? 11.559 5.391 11.840 1.00 69.41 79 GLY A O 1
ATOM 621 N N . TYR A 1 78 ? 11.855 4.784 9.705 1.00 60.57 80 TYR A N 1
ATOM 622 C CA . TYR A 1 78 ? 10.964 5.823 9.192 1.00 60.14 80 TYR A CA 1
ATOM 623 C C . TYR A 1 78 ? 9.689 5.179 8.673 1.00 50.96 80 TYR A C 1
ATOM 624 O O . TYR A 1 78 ? 9.359 5.264 7.493 1.00 58.24 80 TYR A O 1
ATOM 633 N N . SER A 1 79 ? 8.970 4.529 9.584 1.00 57.42 81 SER A N 1
ATOM 634 C CA . SER A 1 79 ? 7.909 3.63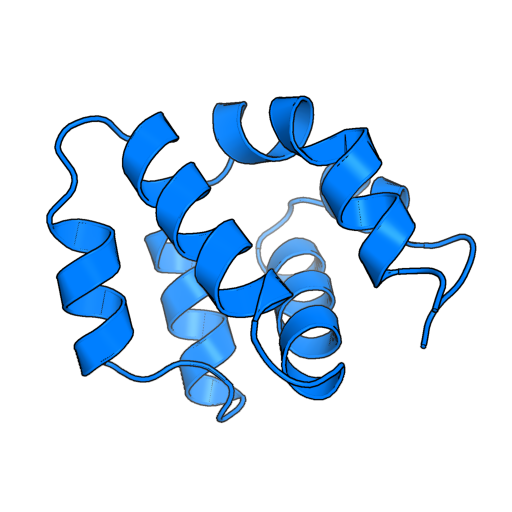0 9.144 1.00 60.89 81 SER A CA 1
ATOM 635 C C . SER A 1 79 ? 6.826 4.398 8.416 1.00 60.54 81 SER A C 1
ATOM 636 O O . SER A 1 79 ? 6.377 3.986 7.340 1.00 73.79 81 SER A O 1
ATOM 639 N N . ASP A 1 80 ? 6.412 5.536 8.960 1.00 58.19 82 ASP A N 1
ATOM 640 C CA . ASP A 1 80 ? 5.328 6.229 8.294 1.00 55.18 82 ASP A CA 1
ATOM 641 C C . ASP A 1 80 ? 5.802 7.118 7.151 1.00 63.59 82 ASP A C 1
ATOM 642 O O . ASP A 1 80 ? 5.009 7.378 6.234 1.00 67.53 82 ASP A O 1
ATOM 647 N N . LEU A 1 81 ? 7.072 7.547 7.132 1.00 57.46 83 LEU A N 1
ATOM 648 C CA . LEU A 1 81 ? 7.591 8.124 5.893 1.00 57.01 83 LEU A CA 1
ATOM 649 C C . LEU A 1 81 ? 7.514 7.103 4.774 1.00 62.56 83 LEU A C 1
ATOM 650 O O . LEU A 1 81 ? 7.026 7.399 3.673 1.00 51.30 83 LEU A O 1
ATOM 655 N N . ALA A 1 82 ? 7.974 5.873 5.055 1.00 58.23 84 ALA A N 1
ATOM 656 C CA . ALA A 1 82 ? 7.998 4.818 4.052 1.00 64.12 84 ALA A CA 1
ATOM 657 C C . ALA A 1 82 ? 6.598 4.440 3.586 1.00 74.47 84 ALA A C 1
ATOM 658 O O . ALA A 1 82 ? 6.419 4.042 2.428 1.00 69.07 84 ALA A O 1
ATOM 660 N N . SER A 1 83 ? 5.599 4.542 4.471 1.00 68.78 85 SER A N 1
ATOM 661 C CA . SER A 1 83 ? 4.240 4.191 4.075 1.00 66.87 85 SER A CA 1
ATOM 662 C C . SER A 1 83 ? 3.694 5.178 3.059 1.00 72.46 85 SER A C 1
ATOM 663 O O . SER A 1 83 ? 2.887 4.792 2.204 1.00 68.97 85 SER A O 1
ATOM 666 N N . LEU A 1 84 ? 4.151 6.440 3.128 1.00 69.36 86 LEU A N 1
ATOM 667 C CA . LEU A 1 84 ? 3.741 7.514 2.225 1.00 63.91 86 LEU A CA 1
ATOM 668 C C . LEU A 1 84 ? 4.027 7.212 0.759 1.00 66.23 86 LEU A C 1
ATOM 669 O O . LEU A 1 84 ? 3.376 7.788 -0.120 1.00 69.48 86 LEU A O 1
ATOM 674 N N . LEU A 1 85 ? 5.005 6.359 0.476 1.00 62.34 87 LEU A N 1
ATOM 675 C CA . LEU A 1 85 ? 5.380 6.030 -0.888 1.00 68.99 87 LEU A CA 1
ATOM 676 C C . LEU A 1 85 ? 4.684 4.785 -1.404 1.00 69.94 87 LEU A C 1
ATOM 677 O O . LEU A 1 85 ? 5.016 4.319 -2.500 1.00 74.21 87 LEU A O 1
ATOM 682 N N . GLU A 1 86 ? 3.742 4.221 -0.649 1.00 70.04 88 GLU A N 1
ATOM 683 C CA . GLU A 1 86 ? 3.466 2.803 -0.834 1.00 80.77 88 GLU A CA 1
ATOM 684 C C . GLU A 1 86 ? 2.383 2.471 -1.851 1.00 88.10 88 GLU A C 1
ATOM 685 O O . GLU A 1 86 ? 2.504 1.441 -2.527 1.00 93.40 88 GLU A O 1
ATOM 691 N N . SER A 1 87 ? 1.328 3.279 -1.997 1.00 70.52 89 SER A N 1
ATOM 692 C CA . SER A 1 87 ? 0.139 2.713 -2.641 1.00 91.36 89 SER A CA 1
ATOM 693 C C . SER A 1 87 ? 0.384 2.253 -4.073 1.00 91.66 89 SER A C 1
ATOM 694 O O . SER A 1 87 ? -0.365 1.407 -4.566 1.00 101.57 89 SER A O 1
ATOM 697 N N . GLY A 1 88 ? 1.403 2.783 -4.734 1.00 96.39 90 GLY A N 1
ATOM 698 C CA . GLY A 1 88 ? 1.938 2.174 -5.948 1.00 84.28 90 GLY A CA 1
ATOM 699 C C . GLY A 1 88 ? 3.440 1.990 -5.807 1.00 104.04 90 GLY A C 1
ATOM 700 O O . GLY A 1 88 ? 4.128 2.842 -5.230 1.00 76.47 90 GLY A O 1
ATOM 701 N N . LEU A 1 89 ? 3.939 0.863 -6.320 1.00 83.28 91 LEU A N 1
ATOM 702 C CA . LEU A 1 89 ? 5.326 0.462 -6.097 1.00 66.60 91 LEU A CA 1
ATOM 703 C C . LEU A 1 89 ? 5.915 -0.008 -7.421 1.00 92.18 91 LEU A C 1
ATOM 704 O O . LEU A 1 89 ? 5.821 -1.190 -7.760 1.00 105.91 91 LEU A O 1
ATOM 709 N N . CYS A 1 90 ? 6.519 0.911 -8.169 1.00 63.07 92 CYS A N 1
ATOM 710 C CA . CYS A 1 90 ? 7.282 0.483 -9.332 1.00 78.22 92 CYS A CA 1
ATOM 711 C C . CYS A 1 90 ? 8.710 0.112 -8.910 1.00 82.39 92 CYS A C 1
ATOM 712 O O . CYS A 1 90 ? 9.206 0.425 -7.822 1.00 84.08 92 CYS A O 1
#